Protein AF-A0ABD2YRC2-F1 (afdb_monomer_lite)

Sequence (106 aa):
MAIMMAQIEILRKKGHSYSEIISESVIEAVDSLNPFMHARGVAFVVDNCSTTARLGSRKWAPRPDCILTQQALVAVDNNASNNRDLISNFLSDPMRGAIEVCVQLR

Structure (mmCIF, N/CA/C/O backbone):
data_AF-A0ABD2YRC2-F1
#
_entry.id   AF-A0ABD2YRC2-F1
#
loop_
_atom_site.group_PDB
_atom_site.id
_atom_site.type_symbol
_atom_site.label_atom_id
_atom_site.label_alt_id
_atom_site.label_comp_id
_atom_site.label_asym_id
_atom_site.label_entity_id
_atom_site.label_seq_id
_atom_site.pdbx_PDB_ins_code
_atom_site.Cartn_x
_atom_site.Cartn_y
_atom_site.Cartn_z
_atom_site.occupancy
_atom_site.B_iso_or_equiv
_atom_site.auth_seq_id
_atom_site.auth_comp_id
_atom_site.auth_asym_id
_atom_site.auth_atom_id
_atom_site.pdbx_PDB_model_num
ATOM 1 N N . MET A 1 1 ? -3.681 -3.807 -5.806 1.00 82.00 1 MET A N 1
ATOM 2 C CA . MET A 1 1 ? -4.564 -4.641 -4.954 1.00 82.00 1 MET A CA 1
ATOM 3 C C . MET A 1 1 ? -3.801 -5.643 -4.084 1.00 82.00 1 MET A C 1
ATOM 5 O O . MET A 1 1 ? -4.101 -5.702 -2.902 1.00 82.00 1 MET A O 1
ATOM 9 N N . ALA A 1 2 ? -2.795 -6.373 -4.589 1.00 91.00 2 ALA A N 1
ATOM 10 C CA . ALA A 1 2 ? -2.062 -7.372 -3.787 1.00 91.00 2 ALA A CA 1
ATOM 11 C C . ALA A 1 2 ? -1.457 -6.830 -2.470 1.00 91.00 2 ALA A C 1
ATOM 13 O O . ALA A 1 2 ? -1.590 -7.467 -1.432 1.00 91.00 2 ALA A O 1
ATOM 14 N N . ILE A 1 3 ? -0.862 -5.630 -2.491 1.00 94.25 3 ILE A N 1
ATOM 15 C CA . ILE A 1 3 ? -0.284 -4.991 -1.291 1.00 94.25 3 ILE A CA 1
ATOM 16 C C . ILE A 1 3 ? -1.358 -4.691 -0.231 1.00 94.25 3 ILE A C 1
ATOM 18 O O . ILE A 1 3 ? -1.139 -4.945 0.948 1.00 94.25 3 ILE A O 1
ATOM 22 N N . MET A 1 4 ? -2.535 -4.218 -0.651 1.00 94.44 4 MET A N 1
ATOM 23 C CA . MET A 1 4 ? -3.654 -3.919 0.252 1.00 94.44 4 MET A CA 1
ATOM 24 C C . MET A 1 4 ? -4.150 -5.190 0.954 1.00 94.44 4 MET A C 1
ATOM 26 O O . MET A 1 4 ? -4.295 -5.205 2.171 1.00 94.44 4 MET A O 1
ATOM 30 N N . MET A 1 5 ? -4.310 -6.289 0.210 1.00 94.25 5 MET A N 1
ATOM 31 C CA . MET A 1 5 ? -4.693 -7.584 0.789 1.00 94.25 5 MET A CA 1
ATOM 32 C C . MET A 1 5 ? -3.622 -8.147 1.725 1.00 94.25 5 MET A C 1
ATOM 34 O O . MET A 1 5 ? -3.950 -8.709 2.766 1.00 94.25 5 MET A O 1
ATOM 38 N N . ALA A 1 6 ? -2.340 -7.968 1.394 1.00 94.75 6 ALA A N 1
ATOM 39 C CA . ALA A 1 6 ? -1.248 -8.379 2.269 1.00 94.75 6 ALA A CA 1
ATOM 40 C C . ALA A 1 6 ? -1.241 -7.592 3.592 1.00 94.75 6 ALA A C 1
ATOM 42 O O . ALA A 1 6 ? -1.038 -8.185 4.650 1.00 94.75 6 ALA A O 1
ATOM 43 N N . GLN A 1 7 ? -1.505 -6.281 3.556 1.00 95.50 7 GLN A N 1
ATOM 44 C CA . GLN A 1 7 ? -1.632 -5.456 4.762 1.00 95.50 7 GLN A CA 1
ATOM 45 C C . GLN A 1 7 ? -2.818 -5.901 5.626 1.00 95.50 7 GLN A C 1
ATOM 47 O O . GLN A 1 7 ? -2.644 -6.121 6.826 1.00 95.50 7 GLN A O 1
ATOM 52 N N . ILE A 1 8 ? -3.985 -6.103 5.007 1.00 94.81 8 ILE A N 1
ATOM 53 C CA . ILE A 1 8 ? -5.189 -6.627 5.665 1.00 94.81 8 ILE A CA 1
ATOM 54 C C . ILE A 1 8 ? -4.878 -7.946 6.380 1.00 94.81 8 ILE A C 1
ATOM 56 O O . ILE A 1 8 ? -5.177 -8.094 7.564 1.00 94.81 8 ILE A O 1
ATOM 60 N N . GLU A 1 9 ? -4.217 -8.883 5.698 1.00 94.94 9 GLU A N 1
ATOM 61 C CA . GLU A 1 9 ? -3.886 -10.187 6.271 1.00 94.94 9 GLU A CA 1
ATOM 62 C C . GLU A 1 9 ? -2.896 -10.089 7.439 1.00 94.94 9 GLU A C 1
ATOM 64 O O . GLU A 1 9 ? -3.047 -10.784 8.446 1.00 94.94 9 GLU A O 1
ATOM 69 N N . ILE A 1 10 ? -1.893 -9.211 7.345 1.00 96.50 10 ILE A N 1
ATOM 70 C CA . ILE A 1 10 ? -0.933 -8.986 8.434 1.00 96.50 10 ILE A CA 1
ATOM 71 C C . ILE A 1 10 ? -1.642 -8.443 9.676 1.00 96.50 10 ILE A C 1
ATOM 73 O O . ILE A 1 10 ? -1.387 -8.927 10.780 1.00 96.50 10 ILE A O 1
ATOM 77 N N . LEU A 1 11 ? -2.525 -7.455 9.515 1.00 96.12 11 LEU A N 1
ATOM 78 C CA . LEU A 1 11 ? -3.262 -6.868 10.634 1.00 96.12 11 LEU A CA 1
ATOM 79 C C . LEU A 1 11 ? -4.272 -7.859 11.225 1.00 96.12 11 LEU A C 1
ATOM 81 O O . LEU A 1 11 ? -4.368 -7.977 12.447 1.00 96.12 11 LEU A O 1
ATOM 85 N N . ARG A 1 12 ? -4.941 -8.654 10.380 1.00 94.12 12 ARG A N 1
ATOM 86 C CA . ARG A 1 12 ? -5.841 -9.729 10.819 1.00 94.12 12 ARG A CA 1
ATOM 87 C C . ARG A 1 12 ? -5.105 -10.764 11.670 1.00 94.12 12 ARG A C 1
ATOM 89 O O . ARG A 1 12 ? -5.556 -11.087 12.764 1.00 94.12 12 ARG A O 1
ATOM 96 N N . LYS A 1 13 ? -3.928 -11.226 11.229 1.00 95.88 13 LYS A N 1
ATOM 97 C CA . LYS A 1 13 ? -3.082 -12.156 12.008 1.00 95.88 13 LYS A CA 1
ATOM 98 C C . LYS A 1 13 ? -2.574 -11.562 13.319 1.00 95.88 13 LYS A C 1
ATOM 100 O O . LYS A 1 13 ? -2.288 -12.309 14.249 1.00 95.88 13 LYS A O 1
ATOM 105 N N . LYS A 1 14 ? -2.446 -10.238 13.392 1.00 96.38 14 LYS A N 1
ATOM 106 C CA . LYS A 1 14 ? -2.058 -9.512 14.606 1.00 96.38 14 LYS A CA 1
ATOM 107 C C . LYS A 1 14 ? -3.233 -9.210 15.545 1.00 96.38 14 LYS A C 1
ATOM 109 O O . LYS A 1 14 ? -3.000 -8.651 16.609 1.00 96.38 14 LYS A O 1
ATOM 114 N N . GLY A 1 15 ? -4.456 -9.612 15.191 1.00 95.25 15 GLY A N 1
ATOM 115 C CA . GLY A 1 15 ? -5.635 -9.498 16.053 1.00 95.25 15 GLY A CA 1
ATOM 116 C C . GLY A 1 15 ? -6.327 -8.134 16.024 1.00 95.25 15 GLY A C 1
ATOM 117 O O . GLY A 1 15 ? -7.080 -7.830 16.946 1.00 95.25 15 GLY A O 1
ATOM 118 N N . HIS A 1 16 ? -6.088 -7.314 14.996 1.00 96.38 16 HIS A N 1
ATOM 119 C CA . HIS A 1 16 ? -6.792 -6.038 14.835 1.00 96.38 16 HIS A CA 1
ATOM 120 C C . HIS A 1 16 ? -8.265 -6.243 14.457 1.00 96.38 16 HIS A C 1
ATOM 122 O O . HIS A 1 16 ? -8.640 -7.247 13.844 1.00 96.38 16 HIS A O 1
ATOM 128 N N . SER A 1 17 ? -9.106 -5.269 14.810 1.00 94.50 17 SER A N 1
ATOM 129 C CA . SER A 1 17 ? -10.538 -5.307 14.493 1.00 94.50 17 SER A CA 1
ATOM 130 C C . SER A 1 17 ? -10.795 -5.060 13.003 1.00 94.50 17 SER A C 1
ATOM 132 O O . SER A 1 17 ? -10.057 -4.324 12.352 1.00 94.50 17 SER A O 1
ATOM 134 N N . TYR A 1 18 ? -11.876 -5.623 12.452 1.00 92.31 18 TYR A N 1
ATOM 135 C CA . TYR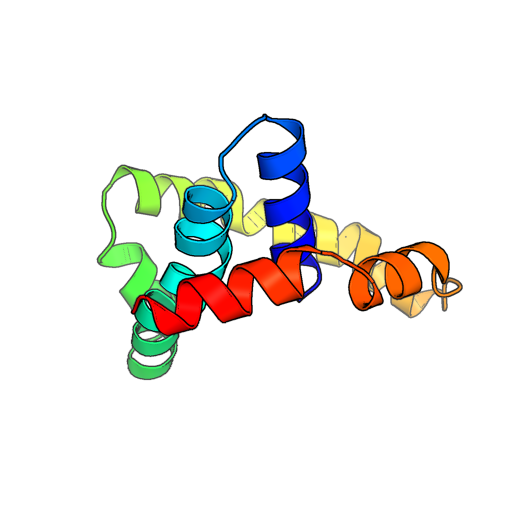 A 1 18 ? -12.226 -5.404 11.042 1.00 9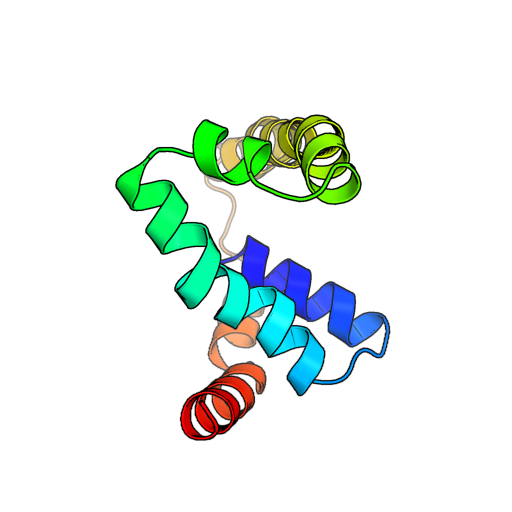2.31 18 TYR A CA 1
ATOM 136 C C . TYR A 1 18 ? -12.435 -3.920 10.707 1.00 92.31 18 TYR A C 1
ATOM 138 O O . TYR A 1 18 ? -11.972 -3.470 9.663 1.00 92.31 18 TYR A O 1
ATOM 146 N N . SER A 1 19 ? -13.066 -3.148 11.597 1.00 92.12 19 SER A N 1
ATOM 147 C CA . SER A 1 19 ? -13.276 -1.709 11.401 1.00 92.12 19 SER A CA 1
ATOM 148 C C . SER A 1 19 ? -11.960 -0.936 11.313 1.00 92.12 19 SER A C 1
ATOM 150 O O . SER A 1 19 ? -11.808 -0.097 10.433 1.00 92.12 19 SER A O 1
ATOM 152 N N . GLU A 1 20 ? -10.996 -1.247 12.182 1.00 93.75 20 GLU A N 1
ATOM 153 C CA . GLU A 1 20 ? -9.664 -0.632 12.162 1.00 93.75 20 GLU A CA 1
ATOM 154 C C . GLU A 1 20 ? -8.905 -1.014 10.888 1.00 93.75 20 GLU A C 1
ATOM 156 O O . GLU A 1 20 ? -8.406 -0.146 10.179 1.00 93.75 20 GLU A O 1
ATOM 161 N N . ILE A 1 21 ? -8.889 -2.305 10.539 1.00 94.94 21 ILE A N 1
ATOM 162 C CA . ILE A 1 21 ? -8.217 -2.797 9.331 1.00 94.94 21 ILE A CA 1
ATOM 163 C C . ILE A 1 21 ? -8.754 -2.091 8.084 1.00 94.94 21 ILE A C 1
ATOM 165 O O . ILE A 1 21 ? -7.968 -1.659 7.241 1.00 94.94 21 ILE A O 1
ATOM 169 N N . ILE A 1 22 ? -10.078 -1.976 7.957 1.00 93.62 22 ILE A N 1
ATOM 170 C CA . ILE A 1 22 ? -10.728 -1.360 6.796 1.00 93.62 22 ILE A CA 1
ATOM 171 C C . ILE A 1 22 ? -10.487 0.150 6.775 1.00 93.62 22 ILE A C 1
ATOM 173 O O . ILE A 1 22 ? -10.141 0.685 5.720 1.00 93.62 22 ILE A O 1
ATOM 177 N N . SER A 1 23 ? -10.628 0.821 7.920 1.00 93.25 23 SER A N 1
ATOM 178 C CA . SER A 1 23 ? -10.398 2.262 8.031 1.00 93.25 23 SER A CA 1
ATOM 179 C C . SER A 1 23 ? -8.976 2.630 7.599 1.00 93.25 23 SER A C 1
ATOM 181 O O . SER A 1 23 ? -8.803 3.447 6.699 1.00 93.25 23 SER A O 1
ATOM 183 N N . GLU A 1 24 ? -7.973 1.954 8.161 1.00 93.00 24 GLU A N 1
ATOM 184 C CA . GLU A 1 24 ? -6.549 2.255 7.949 1.00 93.00 24 GLU A CA 1
ATOM 185 C C . GLU A 1 24 ? -6.019 1.741 6.600 1.00 93.00 24 GLU A C 1
ATOM 187 O O . GLU A 1 24 ? -5.164 2.358 5.967 1.00 93.00 24 GLU A O 1
ATOM 192 N N . SER A 1 25 ? -6.487 0.576 6.134 1.00 94.25 25 SER A N 1
ATOM 193 C CA . SER A 1 25 ? -5.887 -0.091 4.961 1.00 94.25 25 SER A CA 1
ATOM 194 C C . SER A 1 25 ? -6.639 0.154 3.657 1.00 94.25 25 SER A C 1
ATOM 196 O O . SER A 1 25 ? -6.080 -0.088 2.587 1.00 94.25 25 SER A O 1
ATOM 198 N N . VAL A 1 26 ? -7.902 0.588 3.723 1.00 94.00 26 VAL A N 1
ATOM 199 C CA . VAL A 1 26 ? -8.768 0.745 2.544 1.00 94.00 26 VAL A CA 1
ATOM 200 C C . VAL A 1 26 ? -9.331 2.159 2.460 1.00 94.00 26 VAL A C 1
ATOM 202 O O . VAL A 1 26 ? -9.046 2.856 1.486 1.00 94.00 26 VAL A O 1
ATOM 205 N N . ILE A 1 27 ? -10.100 2.588 3.464 1.00 92.75 27 ILE A N 1
ATOM 206 C CA . ILE A 1 27 ? -10.849 3.852 3.422 1.00 92.75 27 ILE A CA 1
ATOM 207 C C . ILE A 1 27 ? -9.887 5.037 3.396 1.00 92.75 27 ILE A C 1
ATOM 209 O O . ILE A 1 27 ? -9.938 5.832 2.465 1.00 92.75 27 ILE A O 1
ATOM 213 N N . GLU A 1 28 ? -8.950 5.136 4.340 1.00 91.38 28 GLU A N 1
ATOM 214 C CA . GLU A 1 28 ? -8.012 6.263 4.383 1.00 91.38 28 GLU A CA 1
ATOM 215 C C . GLU A 1 28 ? -7.195 6.381 3.087 1.00 91.38 28 GLU A C 1
ATOM 217 O O . GLU A 1 28 ? -7.027 7.474 2.541 1.00 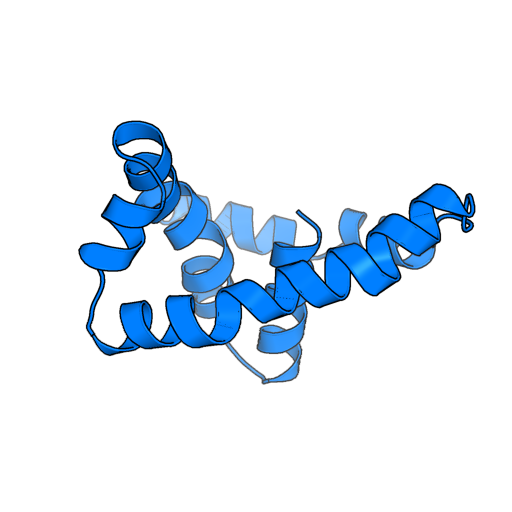91.38 28 GLU A O 1
ATOM 222 N N . ALA A 1 29 ? -6.743 5.251 2.540 1.00 92.44 29 ALA A N 1
ATOM 223 C CA . ALA A 1 29 ? -5.999 5.238 1.290 1.00 92.44 29 ALA A CA 1
ATOM 224 C C . ALA A 1 29 ? -6.841 5.775 0.121 1.00 92.44 29 ALA A C 1
ATOM 226 O O . ALA A 1 29 ? -6.387 6.661 -0.601 1.00 92.44 29 ALA A O 1
ATOM 227 N N . VAL A 1 30 ? -8.053 5.250 -0.082 1.00 92.69 30 VAL A N 1
ATOM 228 C CA . VAL A 1 30 ? -8.880 5.567 -1.260 1.00 92.69 30 VAL A CA 1
ATOM 229 C C . VAL A 1 30 ? -9.568 6.923 -1.142 1.00 92.69 30 VAL A C 1
ATOM 231 O O . VAL A 1 30 ? -9.648 7.644 -2.133 1.00 92.69 30 VAL A O 1
ATOM 234 N N . ASP A 1 31 ? -10.027 7.282 0.050 1.00 90.25 31 ASP A N 1
ATOM 235 C CA . ASP A 1 31 ? -10.880 8.447 0.263 1.00 90.25 31 ASP A CA 1
ATOM 236 C C . ASP A 1 31 ? -10.136 9.688 0.744 1.00 90.25 31 ASP A C 1
ATOM 238 O O . ASP A 1 31 ? -10.600 10.802 0.507 1.00 90.25 31 ASP A O 1
ATOM 242 N N . SER A 1 32 ? -8.995 9.515 1.412 1.00 88.94 32 SER A N 1
ATOM 243 C CA . SER A 1 32 ? -8.186 10.629 1.906 1.00 88.94 32 SER A CA 1
ATOM 244 C C . SER A 1 32 ? -6.909 10.777 1.082 1.00 88.94 32 SER A C 1
ATOM 246 O O . SER A 1 32 ? -6.773 11.724 0.310 1.00 88.94 32 SER A O 1
ATOM 248 N N . LEU A 1 33 ? -5.979 9.825 1.171 1.00 91.62 33 LEU A N 1
ATOM 249 C CA . LEU A 1 33 ? -4.603 10.019 0.699 1.00 91.62 33 LEU A CA 1
ATOM 250 C C . LEU A 1 33 ? -4.472 10.026 -0.830 1.00 91.62 33 LEU A C 1
ATOM 252 O O . LEU A 1 33 ? -3.782 10.885 -1.389 1.00 91.62 33 LEU A O 1
ATOM 256 N N . ASN A 1 34 ? -5.129 9.096 -1.526 1.00 93.38 34 ASN A N 1
ATOM 257 C CA . ASN A 1 34 ? -5.029 8.982 -2.982 1.00 93.38 34 ASN A CA 1
ATOM 258 C C . ASN A 1 34 ? -5.587 10.214 -3.723 1.00 93.38 34 ASN A C 1
ATOM 260 O O . ASN A 1 34 ? -4.927 10.658 -4.665 1.00 93.38 34 ASN A O 1
ATOM 264 N N . PRO A 1 35 ? -6.717 10.829 -3.318 1.00 93.31 35 PRO A N 1
ATOM 265 C CA . PRO A 1 35 ? -7.178 12.091 -3.898 1.00 93.31 35 PRO A CA 1
ATOM 266 C C . PRO A 1 35 ? -6.150 13.225 -3.797 1.00 93.31 35 PRO A C 1
ATOM 268 O O . PRO A 1 35 ? -5.887 13.908 -4.789 1.00 93.31 35 PRO A O 1
ATOM 271 N N . PHE A 1 36 ? -5.500 13.398 -2.639 1.00 89.12 36 PHE A N 1
ATOM 272 C CA . PHE A 1 36 ? -4.432 14.396 -2.493 1.00 89.12 36 PHE A CA 1
ATOM 273 C C . PHE A 1 36 ? -3.216 14.068 -3.365 1.00 89.12 36 PHE A C 1
ATOM 275 O O . PHE A 1 36 ? -2.630 14.969 -3.971 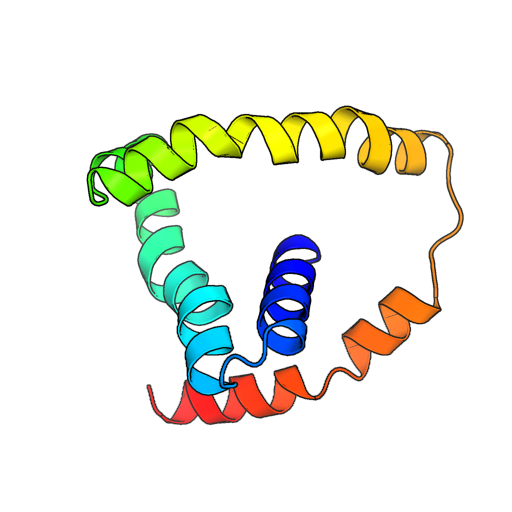1.00 89.12 36 PHE A O 1
ATOM 282 N N . MET A 1 37 ? -2.864 12.784 -3.473 1.00 93.25 37 MET A N 1
ATOM 283 C CA . MET A 1 37 ? -1.779 12.320 -4.336 1.00 93.25 37 MET A CA 1
ATOM 284 C C . MET A 1 37 ? -2.076 12.590 -5.807 1.00 93.25 37 MET A C 1
ATOM 286 O O . MET A 1 37 ? -1.199 13.043 -6.537 1.00 93.25 37 MET A O 1
ATOM 290 N N . HIS A 1 38 ? -3.310 12.348 -6.240 1.00 94.06 38 HIS A N 1
ATOM 291 C CA . HIS A 1 38 ? -3.738 12.609 -7.606 1.00 94.06 38 HIS A CA 1
ATOM 292 C C . HIS A 1 38 ? -3.678 14.105 -7.932 1.00 94.06 38 HIS A C 1
ATOM 294 O O . HIS A 1 38 ? -3.209 14.486 -9.000 1.00 94.06 38 HIS A O 1
ATOM 300 N N . ALA A 1 39 ? -4.087 14.959 -6.991 1.00 93.00 39 ALA A N 1
ATOM 301 C CA . ALA A 1 39 ? -4.118 16.400 -7.201 1.00 93.00 39 ALA A CA 1
ATOM 302 C C . ALA A 1 39 ? -2.728 17.065 -7.183 1.00 93.00 39 ALA A C 1
ATOM 304 O O . ALA A 1 39 ? -2.532 18.074 -7.859 1.00 93.00 39 ALA A O 1
ATOM 305 N N . ARG A 1 40 ? -1.782 16.577 -6.364 1.00 91.62 40 ARG A N 1
ATOM 306 C CA . ARG A 1 40 ? -0.523 17.302 -6.065 1.00 91.62 40 ARG A CA 1
ATOM 307 C C . ARG A 1 40 ? 0.737 16.433 -6.034 1.00 91.62 40 ARG A C 1
ATOM 309 O O . ARG A 1 40 ? 1.818 16.920 -5.709 1.00 91.62 40 ARG A O 1
ATOM 316 N N . GLY A 1 41 ? 0.618 15.160 -6.392 1.00 93.56 41 GLY A N 1
ATOM 317 C CA . GLY A 1 41 ? 1.713 14.198 -6.396 1.00 93.56 41 GLY A CA 1
ATOM 318 C C . GLY A 1 41 ? 2.032 13.609 -5.019 1.00 93.56 41 GLY A C 1
ATOM 319 O O . GLY A 1 41 ? 1.594 14.081 -3.969 1.00 93.56 41 GLY A O 1
ATOM 320 N N . VAL A 1 42 ? 2.842 12.550 -5.030 1.00 92.06 42 VAL A N 1
ATOM 321 C CA . VAL A 1 42 ? 3.213 11.780 -3.830 1.00 92.06 42 VAL A CA 1
ATOM 322 C C . VAL A 1 42 ? 4.023 12.590 -2.818 1.00 92.06 42 VAL A C 1
ATOM 324 O O . VAL A 1 42 ? 3.799 12.463 -1.617 1.00 92.06 42 VAL A O 1
ATOM 327 N N . ALA A 1 43 ? 4.923 13.460 -3.288 1.00 91.88 43 ALA A N 1
ATOM 328 C CA . ALA A 1 43 ? 5.743 14.297 -2.414 1.00 91.88 43 ALA A CA 1
ATOM 329 C C . ALA A 1 43 ? 4.868 15.223 -1.560 1.00 91.88 43 ALA A C 1
ATOM 331 O O . ALA A 1 43 ? 5.081 15.325 -0.356 1.00 91.88 43 ALA A O 1
ATOM 332 N N . PHE A 1 44 ? 3.824 15.808 -2.159 1.00 91.06 44 PHE A N 1
ATOM 333 C CA . PHE A 1 44 ? 2.888 16.660 -1.435 1.00 91.06 44 PHE A CA 1
ATOM 334 C C . PHE A 1 44 ? 2.182 15.892 -0.314 1.00 91.06 44 PHE A C 1
ATOM 336 O O . PHE A 1 44 ? 2.118 16.390 0.804 1.00 91.06 44 PHE A O 1
ATOM 343 N N . VAL A 1 45 ? 1.702 14.671 -0.564 1.00 91.19 45 VAL A N 1
ATOM 344 C CA . VAL A 1 45 ? 1.063 13.861 0.489 1.00 91.19 45 VAL A CA 1
ATOM 345 C C . VAL A 1 45 ? 2.047 13.558 1.615 1.00 91.19 45 VAL A C 1
ATOM 347 O O . VAL A 1 45 ? 1.767 13.849 2.773 1.00 91.19 45 VAL A O 1
ATOM 350 N N . VAL A 1 46 ? 3.231 13.045 1.277 1.00 91.75 46 VAL A N 1
ATOM 351 C CA . VAL A 1 46 ? 4.239 12.642 2.268 1.00 91.75 46 VAL A CA 1
ATOM 352 C C . VAL A 1 46 ? 4.708 13.819 3.126 1.00 91.75 46 VAL A C 1
ATOM 354 O O . VAL A 1 46 ? 4.931 13.649 4.326 1.00 91.75 46 VAL A O 1
ATOM 357 N N . ASP A 1 47 ? 4.851 15.007 2.537 1.00 92.19 47 ASP A N 1
ATOM 358 C CA . ASP A 1 47 ? 5.331 16.190 3.250 1.00 92.19 47 ASP A CA 1
ATOM 359 C C . ASP A 1 47 ? 4.261 16.901 4.083 1.00 92.19 47 ASP A C 1
ATOM 361 O O . ASP A 1 47 ? 4.626 17.599 5.029 1.00 92.19 47 ASP A O 1
ATOM 365 N N . ASN A 1 48 ? 2.974 16.690 3.787 1.00 89.69 48 ASN A N 1
ATOM 366 C CA . ASN A 1 48 ? 1.861 17.230 4.576 1.00 89.69 48 ASN A CA 1
ATOM 367 C C . ASN A 1 48 ? 1.374 16.279 5.684 1.00 89.69 48 ASN A C 1
ATOM 369 O O . ASN A 1 48 ? 0.563 16.678 6.518 1.00 89.69 48 ASN A O 1
ATOM 373 N N . CYS A 1 49 ? 1.868 15.041 5.735 1.00 91.81 49 CYS A N 1
ATOM 374 C CA . CYS A 1 49 ? 1.606 14.133 6.849 1.00 91.81 49 CYS A CA 1
ATOM 375 C C . CYS A 1 49 ? 2.459 14.465 8.092 1.00 91.81 49 CYS A C 1
ATOM 377 O O . CYS A 1 49 ? 3.422 15.233 8.050 1.00 91.81 49 CYS A O 1
ATOM 379 N N . SER A 1 50 ? 2.124 13.834 9.224 1.00 95.81 50 SER A N 1
ATOM 380 C CA . SER A 1 50 ? 2.868 13.976 10.484 1.00 95.81 50 SER A CA 1
ATOM 381 C C . SER A 1 50 ? 4.351 13.592 10.349 1.00 95.81 50 SER A C 1
ATOM 383 O O . SER A 1 50 ? 4.740 12.814 9.474 1.00 95.81 50 SER A O 1
ATOM 385 N N . THR A 1 51 ? 5.199 14.071 11.269 1.00 96.56 51 THR A N 1
ATOM 386 C CA . THR A 1 51 ? 6.637 13.737 11.286 1.00 96.56 51 THR A CA 1
ATOM 387 C C . THR A 1 51 ? 6.886 12.226 11.283 1.00 96.56 51 THR A C 1
ATOM 389 O O . THR A 1 51 ? 7.759 11.755 10.553 1.00 96.56 51 THR A O 1
ATOM 392 N N . THR A 1 52 ? 6.096 11.459 12.040 1.00 97.31 52 THR A N 1
ATOM 393 C CA . THR A 1 52 ? 6.196 9.994 12.101 1.00 97.31 52 THR A CA 1
ATOM 394 C C . THR A 1 52 ? 5.863 9.349 10.759 1.00 97.31 52 THR A C 1
ATOM 396 O O . THR A 1 52 ? 6.635 8.521 10.277 1.00 97.31 52 THR A O 1
ATOM 399 N N . ALA A 1 53 ? 4.767 9.761 10.115 1.00 94.06 53 ALA A N 1
ATOM 400 C CA . ALA A 1 53 ? 4.363 9.236 8.811 1.00 94.06 53 ALA A CA 1
ATOM 401 C C . ALA A 1 53 ? 5.386 9.581 7.720 1.00 94.06 53 ALA A C 1
ATOM 403 O O . ALA A 1 53 ? 5.759 8.735 6.908 1.00 94.06 53 ALA A O 1
ATOM 404 N N . ARG A 1 54 ? 5.919 10.802 7.753 1.00 95.44 54 ARG A N 1
ATOM 405 C CA . ARG A 1 54 ? 6.919 11.277 6.802 1.00 95.44 54 ARG A CA 1
ATOM 406 C C . ARG A 1 54 ? 8.247 10.523 6.916 1.00 95.44 54 ARG A C 1
ATOM 408 O O . ARG A 1 54 ? 8.808 10.100 5.905 1.00 95.44 54 ARG A O 1
ATOM 415 N N . LEU A 1 55 ? 8.748 10.323 8.139 1.00 96.88 55 LEU A N 1
ATOM 416 C CA . LEU A 1 55 ? 9.942 9.505 8.385 1.00 96.88 55 LEU A CA 1
ATOM 417 C C . LEU A 1 55 ? 9.695 8.035 8.032 1.00 96.88 55 LEU A C 1
ATOM 419 O O . LEU A 1 55 ? 10.559 7.396 7.435 1.00 96.88 55 LEU A O 1
ATOM 423 N N . GLY A 1 56 ? 8.509 7.517 8.358 1.00 97.06 56 GLY A N 1
ATOM 424 C CA . GLY A 1 56 ? 8.083 6.169 8.002 1.00 97.06 56 GLY A CA 1
ATOM 425 C C . GLY A 1 56 ? 8.106 5.945 6.492 1.00 97.06 56 GLY A C 1
ATOM 426 O O . GLY A 1 56 ? 8.780 5.031 6.027 1.00 97.06 56 GLY A O 1
ATOM 427 N N . SER A 1 57 ? 7.457 6.823 5.726 1.00 95.50 57 SER A N 1
ATOM 428 C CA . SER A 1 57 ? 7.429 6.755 4.263 1.00 95.50 57 SER A CA 1
ATOM 429 C C . SER A 1 57 ? 8.842 6.773 3.677 1.00 95.50 57 SER A C 1
ATOM 431 O O . SER A 1 57 ? 9.214 5.859 2.947 1.00 95.50 57 SER A O 1
ATOM 433 N N . ARG A 1 58 ? 9.701 7.718 4.084 1.00 95.31 58 ARG A N 1
ATOM 434 C CA . ARG A 1 58 ? 11.084 7.791 3.573 1.00 95.31 58 ARG A CA 1
ATOM 435 C C . ARG A 1 58 ? 11.940 6.579 3.934 1.00 95.31 58 ARG A C 1
ATOM 437 O O . ARG A 1 58 ? 12.774 6.166 3.135 1.00 95.31 58 ARG A O 1
ATOM 444 N N . LYS A 1 59 ? 11.747 6.006 5.123 1.00 97.19 59 LYS A N 1
ATOM 445 C CA . LYS A 1 59 ? 12.495 4.825 5.568 1.00 97.19 59 LYS A CA 1
ATOM 446 C C . LYS A 1 59 ? 12.032 3.553 4.862 1.00 97.19 59 LYS A C 1
ATOM 448 O O . LYS A 1 59 ? 12.859 2.709 4.523 1.00 97.19 59 LYS A O 1
ATOM 453 N N . TRP A 1 60 ? 10.722 3.388 4.690 1.00 96.31 60 TRP A N 1
ATOM 454 C CA . TRP A 1 60 ? 10.139 2.117 4.273 1.00 96.31 60 TRP A CA 1
ATOM 455 C C . TRP A 1 60 ? 9.774 2.058 2.793 1.00 96.31 60 TRP A C 1
ATOM 457 O O . TRP A 1 60 ? 9.841 0.963 2.254 1.00 96.31 60 TRP A O 1
ATOM 467 N N . ALA A 1 61 ? 9.475 3.169 2.111 1.00 95.38 61 ALA A N 1
ATOM 468 C CA . ALA A 1 61 ? 9.098 3.170 0.691 1.00 95.38 61 ALA A CA 1
ATOM 469 C C . ALA A 1 61 ? 10.122 2.497 -0.251 1.00 95.38 61 ALA A C 1
ATOM 471 O O . ALA A 1 61 ? 9.688 1.774 -1.148 1.00 95.38 61 ALA A O 1
ATOM 472 N N . PRO A 1 62 ? 11.453 2.608 -0.039 1.00 97.00 62 PRO A N 1
ATOM 473 C CA . PRO A 1 62 ? 12.419 1.886 -0.872 1.00 97.00 62 PRO A CA 1
ATOM 474 C C . PRO A 1 62 ? 12.357 0.357 -0.716 1.00 97.00 62 PRO A C 1
ATOM 476 O O . PRO A 1 62 ? 12.846 -0.377 -1.567 1.00 97.00 62 PRO A O 1
ATOM 479 N N . ARG A 1 63 ? 11.785 -0.165 0.378 1.00 95.94 63 ARG A N 1
ATOM 480 C CA . ARG A 1 63 ? 11.793 -1.608 0.673 1.00 95.94 63 ARG A CA 1
ATOM 481 C C . ARG A 1 63 ? 10.810 -2.384 -0.218 1.00 95.94 63 ARG A C 1
ATOM 483 O O . ARG A 1 63 ? 11.259 -3.365 -0.814 1.00 95.94 63 ARG A O 1
ATOM 490 N N . PRO A 1 64 ? 9.524 -1.981 -0.355 1.00 93.12 64 PRO A N 1
ATOM 491 C CA . PRO A 1 64 ? 8.622 -2.529 -1.363 1.00 93.12 64 PRO A CA 1
ATOM 492 C C . PRO A 1 64 ? 9.178 -2.426 -2.782 1.00 93.12 64 PRO A C 1
ATOM 494 O O . PRO A 1 64 ? 9.069 -3.387 -3.530 1.00 93.12 64 PRO A O 1
ATOM 497 N N . ASP A 1 65 ? 9.812 -1.309 -3.138 1.00 94.25 65 ASP A N 1
ATOM 498 C CA . ASP A 1 65 ? 10.420 -1.140 -4.461 1.00 94.25 65 ASP A CA 1
ATOM 499 C C . ASP A 1 65 ? 11.501 -2.203 -4.727 1.00 94.25 65 ASP A C 1
ATOM 501 O O . ASP A 1 65 ? 11.412 -2.972 -5.688 1.00 94.25 65 ASP A O 1
ATOM 505 N N . CYS A 1 66 ? 12.456 -2.355 -3.801 1.00 95.25 66 CYS A N 1
ATOM 506 C CA . CYS A 1 66 ? 13.486 -3.383 -3.920 1.00 95.25 66 CYS A CA 1
ATOM 507 C C . CYS A 1 66 ? 12.899 -4.798 -4.021 1.00 95.25 66 CYS A C 1
ATOM 509 O O . CYS A 1 66 ? 13.319 -5.554 -4.891 1.00 95.25 66 CYS A O 1
ATOM 511 N N . ILE A 1 67 ? 11.946 -5.182 -3.163 1.00 96.31 67 ILE A N 1
ATOM 512 C CA . ILE A 1 67 ? 11.414 -6.558 -3.169 1.00 96.31 67 ILE A CA 1
ATOM 513 C C . ILE A 1 67 ? 10.536 -6.840 -4.393 1.00 96.31 67 ILE A C 1
ATOM 515 O O . ILE A 1 67 ? 10.584 -7.942 -4.939 1.00 96.31 67 ILE A O 1
ATOM 519 N N . LEU A 1 68 ? 9.774 -5.850 -4.867 1.00 96.44 68 LEU A N 1
ATOM 520 C CA . LEU A 1 68 ? 9.006 -5.981 -6.101 1.00 96.44 68 LEU A CA 1
ATOM 521 C C . LEU A 1 68 ? 9.950 -6.169 -7.283 1.00 96.44 68 LEU A C 1
ATOM 523 O O . LEU A 1 68 ? 9.785 -7.122 -8.038 1.00 96.44 68 LEU A O 1
ATOM 527 N N . THR A 1 69 ? 10.980 -5.333 -7.388 1.00 96.81 69 THR A N 1
ATOM 528 C CA . THR A 1 69 ? 11.950 -5.403 -8.483 1.00 96.81 69 THR A CA 1
ATOM 529 C C . THR A 1 69 ? 12.768 -6.693 -8.450 1.00 96.81 69 THR A C 1
ATOM 531 O O . THR A 1 69 ? 12.958 -7.327 -9.480 1.00 96.81 69 THR A O 1
ATOM 534 N N . GLN A 1 70 ? 13.222 -7.124 -7.273 1.00 97.56 70 GLN A N 1
ATOM 535 C CA . GLN A 1 70 ? 14.110 -8.283 -7.138 1.00 97.56 70 GLN A CA 1
ATOM 536 C C . GLN A 1 70 ? 13.387 -9.631 -7.193 1.00 97.56 70 GLN A C 1
ATOM 538 O O . GLN A 1 70 ? 14.018 -10.633 -7.516 1.00 97.56 70 GLN A O 1
ATOM 543 N N . GLN A 1 71 ? 12.102 -9.688 -6.831 1.00 96.44 71 GLN A N 1
ATOM 544 C CA . GLN A 1 71 ? 11.376 -10.956 -6.712 1.00 96.44 71 GLN A CA 1
ATOM 545 C C . GLN A 1 71 ? 10.121 -10.985 -7.573 1.00 96.44 71 GLN A C 1
ATOM 547 O O . GLN A 1 71 ? 9.975 -11.883 -8.397 1.00 96.44 71 GLN A O 1
ATOM 552 N N . ALA A 1 72 ? 9.214 -10.023 -7.393 1.00 94.25 72 ALA A N 1
ATOM 553 C CA . ALA A 1 72 ? 7.919 -10.064 -8.067 1.00 94.25 72 ALA A CA 1
ATOM 554 C C . ALA A 1 72 ? 8.061 -9.891 -9.585 1.00 94.25 72 ALA A C 1
ATOM 556 O O . ALA A 1 72 ? 7.518 -10.695 -10.336 1.00 94.25 72 ALA A O 1
ATOM 557 N N . LEU A 1 73 ? 8.823 -8.890 -10.033 1.00 96.12 73 LEU A N 1
ATOM 558 C CA . LEU A 1 73 ? 9.066 -8.648 -11.457 1.00 96.12 73 LEU A CA 1
ATOM 559 C C . LEU A 1 73 ? 9.893 -9.779 -12.079 1.00 96.12 73 LEU A C 1
ATOM 561 O O . LEU A 1 73 ? 9.513 -10.301 -13.118 1.00 96.12 73 LEU A O 1
ATOM 565 N N . VAL A 1 74 ? 10.923 -10.265 -11.381 1.00 97.44 74 VAL A N 1
ATOM 566 C CA . VAL A 1 74 ? 11.721 -11.422 -11.829 1.00 97.44 74 VAL A CA 1
ATOM 567 C C . VAL A 1 74 ? 10.863 -12.681 -11.998 1.00 97.44 74 VAL A C 1
ATOM 569 O O . VAL A 1 74 ? 11.055 -13.447 -12.940 1.00 97.44 74 VAL A O 1
ATOM 572 N N . ALA A 1 75 ? 9.904 -12.927 -11.103 1.00 95.88 75 ALA A N 1
ATOM 573 C CA . ALA A 1 75 ? 8.985 -14.054 -11.236 1.00 95.88 75 ALA A CA 1
ATOM 574 C C . ALA A 1 75 ? 8.059 -13.903 -12.455 1.00 95.88 75 ALA A C 1
ATOM 576 O O . ALA A 1 75 ? 7.773 -14.897 -13.124 1.00 95.88 75 ALA A O 1
ATOM 577 N N . VAL A 1 76 ? 7.623 -12.677 -12.760 1.00 95.88 76 VAL A N 1
ATOM 578 C CA . VAL A 1 76 ? 6.834 -12.375 -13.964 1.00 95.88 76 VAL A CA 1
ATOM 579 C C . VAL A 1 76 ? 7.667 -12.599 -15.226 1.00 95.88 76 VAL A C 1
ATOM 581 O O . VAL A 1 76 ? 7.205 -13.297 -16.124 1.00 95.88 76 VAL A O 1
ATOM 584 N N . ASP A 1 77 ? 8.905 -12.102 -15.268 1.00 97.19 77 ASP A N 1
ATOM 585 C CA . ASP A 1 77 ? 9.811 -12.263 -16.415 1.00 97.19 77 ASP A CA 1
ATOM 586 C C . ASP A 1 77 ? 10.126 -13.741 -16.697 1.00 97.19 77 ASP A C 1
ATOM 588 O O . ASP A 1 77 ? 10.213 -14.170 -17.848 1.00 97.19 77 ASP A O 1
ATOM 592 N N . ASN A 1 78 ? 10.222 -14.552 -15.641 1.00 97.31 78 ASN A N 1
ATOM 593 C CA . ASN A 1 78 ? 10.416 -15.999 -15.736 1.00 97.31 78 ASN A CA 1
ATOM 594 C C . ASN A 1 78 ? 9.126 -16.785 -16.043 1.00 97.31 78 ASN A C 1
ATOM 596 O O . ASN A 1 78 ? 9.157 -18.015 -16.043 1.00 97.31 78 ASN A O 1
ATOM 600 N N . ASN A 1 79 ? 7.998 -16.112 -16.296 1.00 94.81 79 ASN A N 1
ATOM 601 C CA . ASN A 1 79 ? 6.685 -16.726 -16.519 1.00 94.81 79 ASN A CA 1
ATOM 602 C C . ASN A 1 79 ? 6.296 -17.727 -15.415 1.00 94.81 79 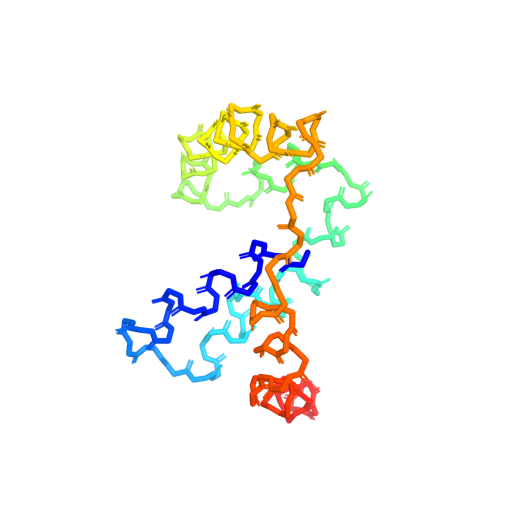ASN A C 1
ATOM 604 O O . ASN A 1 79 ? 5.783 -18.816 -15.692 1.00 94.81 79 ASN A O 1
ATOM 608 N N . ALA A 1 80 ? 6.559 -17.375 -14.152 1.00 93.44 80 ALA A N 1
ATOM 609 C CA . ALA A 1 80 ? 6.181 -18.209 -13.019 1.00 93.44 80 ALA A CA 1
ATOM 610 C C . ALA A 1 80 ? 4.671 -18.506 -13.040 1.00 93.44 80 ALA A C 1
ATOM 612 O O . ALA A 1 80 ? 3.843 -17.643 -13.335 1.00 93.44 80 ALA A O 1
ATOM 613 N N . SER A 1 81 ? 4.299 -19.744 -12.711 1.00 90.62 81 SER A N 1
ATOM 614 C CA . SER A 1 81 ? 2.900 -20.166 -12.713 1.00 90.62 81 SER A CA 1
ATOM 615 C C . SER A 1 81 ? 2.072 -19.376 -11.698 1.00 90.62 81 SER A C 1
ATOM 617 O O . SER A 1 81 ? 2.460 -19.254 -10.534 1.00 90.62 81 SER A O 1
ATOM 619 N N . ASN A 1 82 ? 0.888 -18.924 -12.114 1.00 89.12 82 ASN A N 1
ATOM 620 C CA . ASN A 1 82 ? -0.054 -18.248 -11.227 1.00 89.12 82 ASN A CA 1
ATOM 621 C C . ASN A 1 82 ? -0.464 -19.153 -10.062 1.00 89.12 82 ASN A C 1
ATOM 623 O O . ASN A 1 82 ? -0.941 -20.273 -10.262 1.00 89.12 82 ASN A O 1
ATOM 627 N N . ASN A 1 83 ? -0.352 -18.631 -8.842 1.00 91.38 83 ASN A N 1
ATOM 628 C CA . ASN A 1 83 ? -0.840 -19.318 -7.658 1.00 91.38 83 ASN A CA 1
ATOM 629 C C . ASN A 1 83 ? -2.373 -19.209 -7.593 1.00 91.38 83 ASN A C 1
ATOM 631 O O . ASN A 1 83 ? -2.923 -18.165 -7.232 1.00 91.38 83 ASN A O 1
ATOM 635 N N . ARG A 1 84 ? -3.059 -20.292 -7.973 1.00 92.94 84 ARG A N 1
ATOM 636 C CA . ARG A 1 84 ? -4.527 -20.351 -8.008 1.00 92.94 84 ARG A CA 1
ATOM 637 C C . ARG A 1 84 ? -5.151 -20.204 -6.624 1.00 92.94 84 ARG A C 1
ATOM 639 O O . ARG A 1 84 ? -6.203 -19.582 -6.536 1.00 92.94 84 ARG A O 1
ATOM 646 N N . ASP A 1 85 ? -4.481 -20.677 -5.576 1.00 93.75 85 ASP A N 1
ATOM 647 C CA . ASP A 1 85 ? -4.982 -20.596 -4.201 1.00 93.75 85 ASP A CA 1
ATOM 648 C C . ASP A 1 85 ? -5.004 -19.146 -3.705 1.00 93.75 85 ASP A C 1
ATOM 650 O O . ASP A 1 85 ? -5.957 -18.710 -3.064 1.00 93.75 85 ASP A O 1
ATOM 654 N N . LEU A 1 86 ? -3.987 -18.346 -4.051 1.00 92.38 86 LEU A N 1
ATOM 655 C CA . LEU A 1 86 ? -3.987 -16.912 -3.732 1.00 92.38 86 LEU A CA 1
ATOM 656 C C . LEU A 1 86 ? -5.134 -16.179 -4.432 1.00 92.38 86 LEU A C 1
ATOM 658 O O . LEU A 1 86 ? -5.761 -15.301 -3.839 1.00 92.38 86 LEU A O 1
ATOM 662 N N . ILE A 1 87 ? -5.421 -16.548 -5.681 1.00 92.50 87 ILE A N 1
ATOM 663 C CA . ILE A 1 87 ? -6.516 -15.954 -6.449 1.00 92.50 87 ILE A CA 1
ATOM 664 C C . ILE A 1 87 ? -7.864 -16.382 -5.865 1.00 92.50 87 ILE A C 1
ATOM 666 O O . ILE A 1 87 ? -8.719 -15.525 -5.651 1.00 92.50 87 ILE A O 1
ATOM 670 N N . SER A 1 88 ? -8.064 -17.669 -5.567 1.00 93.31 88 SER A N 1
ATOM 671 C CA . SER A 1 88 ? -9.314 -18.143 -4.967 1.00 93.31 88 SER A CA 1
ATOM 672 C C . SER A 1 88 ? -9.552 -17.496 -3.609 1.00 93.31 88 SER A C 1
ATOM 674 O O . SER A 1 88 ? -10.635 -16.965 -3.391 1.00 93.31 88 SER A O 1
ATOM 676 N N . ASN A 1 89 ? -8.525 -17.435 -2.755 1.00 93.50 89 ASN A N 1
ATOM 677 C CA . ASN A 1 89 ? -8.611 -16.799 -1.442 1.00 93.50 89 ASN A CA 1
ATOM 678 C C . ASN A 1 89 ? -8.955 -15.313 -1.557 1.00 93.50 89 ASN A C 1
ATOM 680 O O . ASN A 1 89 ? -9.781 -14.824 -0.799 1.00 93.50 89 ASN A O 1
ATOM 684 N N . PHE A 1 90 ? -8.379 -14.601 -2.530 1.00 92.69 90 PHE A N 1
ATOM 685 C CA . PHE A 1 90 ? -8.733 -13.206 -2.795 1.00 92.69 90 PHE A CA 1
ATOM 686 C C . PHE A 1 90 ? -10.195 -13.035 -3.234 1.00 92.69 90 PHE A C 1
ATOM 688 O O . PHE A 1 90 ? -10.848 -12.061 -2.857 1.00 92.69 90 PHE A O 1
ATOM 695 N N . LEU A 1 91 ? -10.711 -13.950 -4.058 1.00 91.56 91 LEU A N 1
ATOM 696 C CA . LEU A 1 91 ? -12.085 -13.883 -4.555 1.00 91.56 91 LEU A CA 1
ATOM 697 C C . LEU A 1 91 ? -13.116 -14.221 -3.475 1.00 91.56 91 LEU A C 1
ATOM 699 O O . LEU A 1 91 ? -14.185 -13.612 -3.462 1.00 91.56 91 LEU A O 1
ATOM 703 N N . SER A 1 92 ? -12.793 -15.160 -2.586 1.00 92.38 92 SER A N 1
ATOM 704 C CA . SER A 1 92 ? -13.670 -15.618 -1.507 1.00 92.38 92 SER A CA 1
ATOM 705 C C . SER A 1 92 ? -13.429 -14.915 -0.168 1.00 92.38 92 SER A C 1
ATOM 707 O O . SER A 1 92 ? -13.971 -15.362 0.842 1.00 92.38 92 SER 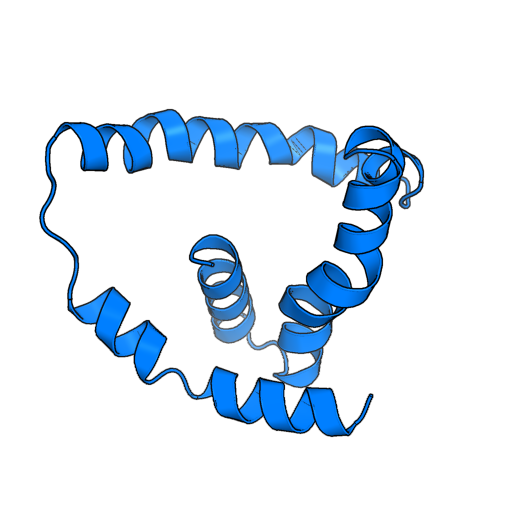A O 1
ATOM 709 N N . ASP A 1 93 ? -12.592 -13.872 -0.113 1.00 91.50 93 ASP A N 1
ATOM 710 C CA . ASP A 1 93 ? -12.222 -13.260 1.164 1.00 91.50 93 ASP A CA 1
ATOM 711 C C . ASP A 1 93 ? -13.443 -12.583 1.831 1.00 91.50 93 ASP A C 1
ATOM 713 O O . ASP A 1 93 ? -14.070 -11.707 1.217 1.00 91.50 93 ASP A O 1
ATOM 717 N N . PRO A 1 94 ? -13.779 -12.932 3.092 1.00 88.56 94 PRO A N 1
ATOM 718 C CA . PRO A 1 94 ? -14.907 -12.341 3.818 1.00 88.56 94 PRO A CA 1
ATOM 719 C C . PRO A 1 94 ? -14.762 -10.827 4.044 1.00 88.56 94 PRO A C 1
ATOM 721 O O . PRO A 1 94 ? -15.757 -10.146 4.301 1.00 88.56 94 PRO A O 1
ATOM 724 N N . MET A 1 95 ? -13.553 -10.276 3.899 1.00 85.81 95 MET A N 1
ATOM 725 C CA . MET A 1 95 ? -13.286 -8.839 3.962 1.00 85.81 95 MET A CA 1
ATOM 726 C C . MET A 1 95 ? -14.123 -8.034 2.976 1.00 85.81 95 MET A C 1
ATOM 728 O O . MET A 1 95 ? -14.434 -6.888 3.274 1.00 85.81 95 MET A O 1
ATOM 732 N N . ARG A 1 96 ? -14.514 -8.598 1.825 1.00 85.88 96 ARG A N 1
ATOM 733 C CA . ARG A 1 96 ? -15.363 -7.875 0.862 1.00 85.88 96 ARG A CA 1
ATOM 734 C C . ARG A 1 96 ? -16.695 -7.459 1.475 1.00 85.88 96 ARG A C 1
ATOM 736 O O . ARG A 1 96 ? -17.045 -6.287 1.403 1.00 85.88 96 ARG A O 1
ATOM 743 N N . GLY A 1 97 ? -17.379 -8.387 2.144 1.00 88.25 97 GLY A N 1
ATOM 744 C CA . GLY A 1 97 ? -18.638 -8.084 2.826 1.00 88.25 97 GLY A CA 1
ATOM 745 C C . GLY A 1 97 ? -18.443 -7.102 3.983 1.00 88.25 97 GLY A C 1
ATOM 746 O O . GLY A 1 97 ? -19.246 -6.194 4.170 1.00 88.25 97 GLY A O 1
ATOM 747 N N . ALA A 1 98 ? -17.337 -7.222 4.724 1.00 87.69 98 ALA A N 1
ATOM 748 C CA . ALA A 1 98 ? -17.019 -6.276 5.794 1.00 87.69 98 ALA A CA 1
ATOM 749 C C . ALA A 1 98 ? -16.770 -4.851 5.261 1.00 87.69 98 ALA A C 1
ATOM 751 O O . ALA A 1 98 ? -17.227 -3.884 5.867 1.00 87.69 98 ALA A O 1
ATOM 752 N N . ILE A 1 99 ? -16.099 -4.713 4.111 1.00 88.94 99 ILE A N 1
ATOM 753 C CA . ILE A 1 99 ? -15.887 -3.420 3.447 1.00 88.94 99 ILE A CA 1
ATOM 754 C C . ILE A 1 99 ? -17.225 -2.815 3.015 1.00 88.94 99 ILE A C 1
ATOM 756 O O . ILE A 1 99 ? -17.451 -1.639 3.277 1.00 88.94 99 ILE A O 1
ATOM 760 N N . GLU A 1 100 ? -18.127 -3.597 2.413 1.00 89.31 100 GLU A N 1
ATOM 761 C CA . GLU A 1 100 ? -19.458 -3.114 2.011 1.00 89.31 100 GLU A CA 1
ATOM 762 C C . GLU A 1 100 ? -20.243 -2.535 3.195 1.00 89.31 100 GLU A C 1
ATOM 764 O O . GLU A 1 100 ? -20.801 -1.444 3.087 1.00 89.31 100 GLU A O 1
ATOM 769 N N . VAL A 1 101 ? -20.227 -3.215 4.345 1.00 90.12 101 VAL A N 1
ATOM 770 C CA . VAL A 1 101 ? -20.876 -2.721 5.570 1.00 90.12 101 VAL A CA 1
ATOM 771 C C . VAL A 1 101 ? -20.204 -1.444 6.079 1.00 90.12 101 VAL A C 1
ATOM 773 O O . VAL A 1 101 ? -20.891 -0.478 6.400 1.00 90.12 101 VAL A O 1
ATOM 776 N N . CYS A 1 102 ? -18.871 -1.396 6.131 1.00 85.56 102 CYS A N 1
ATOM 777 C CA . CYS A 1 102 ? -18.153 -0.200 6.579 1.00 85.56 102 CYS A CA 1
ATOM 778 C C . CYS A 1 102 ? -18.378 1.009 5.660 1.00 85.56 102 CYS A C 1
ATOM 780 O O . CYS A 1 102 ? -18.443 2.131 6.151 1.00 85.56 102 CYS A O 1
ATOM 782 N N . VAL A 1 103 ? -18.544 0.797 4.352 1.00 82.88 103 VAL A N 1
ATOM 783 C CA . VAL A 1 103 ? -18.857 1.867 3.391 1.00 82.88 103 VAL A CA 1
ATOM 784 C C . VAL A 1 103 ? -20.261 2.437 3.614 1.00 82.88 103 VAL A C 1
ATOM 786 O O . VAL A 1 103 ? -20.462 3.628 3.405 1.00 82.88 103 VAL A O 1
ATOM 789 N N . GLN A 1 104 ? -21.224 1.633 4.073 1.00 87.44 104 GLN A N 1
ATOM 790 C CA . GLN A 1 104 ? -22.570 2.122 4.405 1.00 87.44 104 GLN A CA 1
ATOM 791 C C . GLN A 1 104 ? -22.611 3.002 5.661 1.00 87.44 104 GLN A C 1
ATOM 793 O O . GLN A 1 104 ? -23.558 3.763 5.837 1.00 87.44 104 GLN A O 1
ATOM 798 N N . LEU A 1 105 ? -21.611 2.887 6.536 1.00 80.94 105 LEU A N 1
ATOM 799 C CA . LEU A 1 105 ? -21.501 3.661 7.778 1.00 80.94 105 LEU A CA 1
ATOM 800 C C . LEU A 1 105 ? -20.732 4.980 7.597 1.00 80.94 105 LEU A C 1
ATOM 802 O O . LEU A 1 105 ? -20.420 5.642 8.588 1.00 80.94 105 LEU A O 1
ATOM 806 N N . ARG A 1 106 ? -20.389 5.319 6.353 1.00 65.62 106 ARG A N 1
ATOM 807 C CA . ARG A 1 106 ? -19.620 6.505 5.986 1.00 65.62 106 ARG A CA 1
ATOM 808 C C . ARG A 1 106 ? -20.480 7.762 5.893 1.00 65.62 106 ARG A C 1
ATOM 810 O O . ARG A 1 106 ? -21.607 7.676 5.359 1.00 65.62 106 ARG A O 1
#

Secondary structure (DSSP, 8-state):
-HHHHHHHHHHHHTT--HHHHHIIIIIIIIIIIHHHHHHHHHHHHHHHS-HHHHHHHHHHTHHHHHHIIIIIIHHHHTTPPP-HHHHHHHHT-THHHHHHHHHHT-

Foldseek 3Di:
DVVLVVQLVVCVVVPDDLLVSCVVRPCCVPPPQVVQCVVPNPVRSLVPDDPVSNVVCVVCVVVCVVCCVVPVVVCVVVVPDDDVVVVVCVVPPCSVVSNVVSVVVD

pLDDT: mean 92.78, std 4.26, range [65.62, 97.56]

InterPro domains:
  IPR000506 Ketol-acid reductoisomerase, C-terminal [PS51851] (1-106)
  IPR008927 6-phosphogluconate dehydrogenase-like, C-terminal domain superfamily [SSF48179] (2-106)
  IPR013328 6-phosphogluconate dehydrogenase, domain 2 [G3DSA:1.10.1040.10] (1-106)

Organism: NCBI:txid153742

Radius of gyration: 16.02 Å; chains: 1; bounding box: 37×38×33 Å